Protein AF-A0A6A4VVY2-F1 (afdb_monomer_lite)

InterPro domains:
  IPR046906 Mab-21-like, HhH/H2TH-like domain [PF20266] (2-72)

Secondary structure (DSSP, 8-state):
---HHHHHHHHHHHHHHS-GGG---HHHHHHHHHHHHHHHHHHT--EETTEEEEETTTT--HHHHHHHHHHHHHHHHTHHHHHHHHHTT-------

Organism: Amphibalanus amphit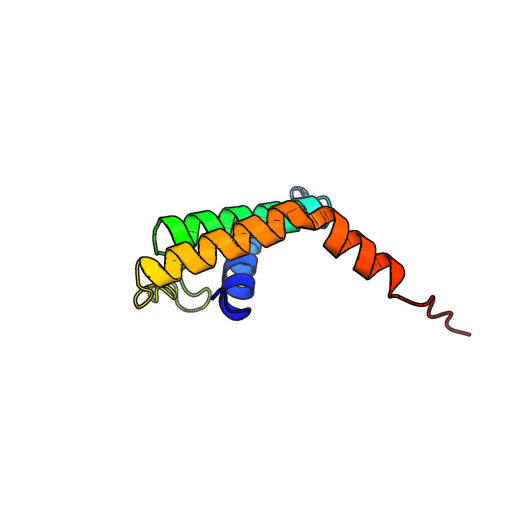rite (NCBI:txid1232801)

Radius of gyration: 15.61 Å; chains: 1; bounding box: 52×28×30 Å

Structure (mmCIF, N/CA/C/O backbone):
data_AF-A0A6A4VVY2-F1
#
_entry.id   AF-A0A6A4VVY2-F1
#
loop_
_atom_site.group_PDB
_atom_site.id
_atom_site.type_symbol
_atom_site.label_atom_id
_atom_site.label_alt_id
_atom_site.label_comp_id
_atom_site.label_asym_id
_atom_site.label_entity_id
_atom_site.label_seq_id
_atom_site.pdbx_PDB_ins_code
_atom_site.Cartn_x
_atom_site.Cartn_y
_atom_site.Cartn_z
_atom_site.occupancy
_atom_site.B_iso_or_equiv
_atom_site.auth_seq_id
_atom_site.auth_comp_id
_atom_site.auth_asym_id
_atom_site.auth_atom_id
_atom_site.pdbx_PDB_model_num
ATOM 1 N N . MET A 1 1 ? -1.930 11.500 4.855 1.00 70.12 1 MET A N 1
ATOM 2 C CA . MET A 1 1 ? -0.641 11.496 4.110 1.00 70.12 1 MET A CA 1
ATOM 3 C C . MET A 1 1 ? 0.007 10.123 4.234 1.00 70.12 1 MET A C 1
ATOM 5 O O . MET A 1 1 ? -0.024 9.565 5.326 1.00 70.12 1 MET A O 1
ATOM 9 N N . VAL A 1 2 ? 0.579 9.575 3.155 1.00 74.81 2 VAL A N 1
ATOM 10 C CA . VAL A 1 2 ? 1.258 8.266 3.190 1.00 74.81 2 VAL A CA 1
ATOM 11 C C . VAL A 1 2 ? 2.596 8.401 3.922 1.00 74.81 2 VAL A C 1
ATOM 13 O O . VAL A 1 2 ? 3.442 9.202 3.531 1.00 74.81 2 VAL A O 1
ATOM 16 N N . LYS A 1 3 ? 2.794 7.632 4.997 1.00 88.38 3 LYS A N 1
ATOM 17 C CA . LYS A 1 3 ? 4.056 7.601 5.752 1.00 88.38 3 LYS A CA 1
ATOM 18 C C . LYS A 1 3 ? 5.017 6.596 5.117 1.00 88.38 3 LYS A C 1
ATOM 20 O O . LYS A 1 3 ? 4.593 5.519 4.709 1.00 88.38 3 LYS A O 1
ATOM 25 N N . SER A 1 4 ? 6.319 6.888 5.124 1.00 91.38 4 SER A N 1
ATOM 26 C CA . SER A 1 4 ? 7.350 5.955 4.627 1.00 91.38 4 SER A CA 1
ATOM 27 C C . SER A 1 4 ? 7.308 4.594 5.330 1.00 91.38 4 SER A C 1
ATOM 29 O O . SER A 1 4 ? 7.609 3.573 4.720 1.00 91.38 4 SER A O 1
ATOM 31 N N . TYR A 1 5 ? 6.882 4.569 6.596 1.00 93.44 5 TYR A N 1
ATOM 32 C CA . TYR A 1 5 ? 6.666 3.336 7.345 1.00 93.44 5 TYR A CA 1
ATOM 33 C C . TYR A 1 5 ? 5.607 2.428 6.698 1.00 93.44 5 TYR A C 1
ATOM 35 O O . TYR A 1 5 ? 5.843 1.23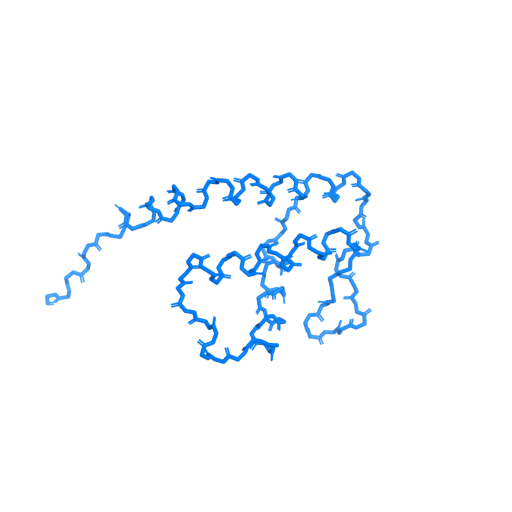4 6.591 1.00 93.44 5 TYR A O 1
ATOM 43 N N . TYR A 1 6 ? 4.509 2.982 6.169 1.00 94.94 6 TYR A N 1
ATOM 44 C CA . TYR A 1 6 ? 3.477 2.193 5.482 1.00 94.94 6 TYR A CA 1
ATOM 45 C C . TYR A 1 6 ? 4.019 1.542 4.210 1.00 94.94 6 TYR A C 1
ATOM 47 O O . TYR A 1 6 ? 3.773 0.364 3.976 1.00 94.94 6 TYR A O 1
ATOM 55 N N . ALA A 1 7 ? 4.829 2.273 3.439 1.00 94.88 7 ALA A N 1
ATOM 56 C CA . ALA A 1 7 ? 5.488 1.723 2.258 1.00 94.88 7 ALA A CA 1
ATOM 57 C C . ALA A 1 7 ? 6.479 0.602 2.613 1.00 94.88 7 ALA A C 1
ATOM 59 O O . ALA A 1 7 ? 6.523 -0.412 1.926 1.00 94.88 7 ALA A O 1
ATOM 60 N N . LYS A 1 8 ? 7.239 0.746 3.708 1.00 96.19 8 LYS A N 1
ATOM 61 C CA . LYS A 1 8 ? 8.132 -0.318 4.198 1.00 96.19 8 LYS A CA 1
ATOM 62 C C . LYS A 1 8 ? 7.350 -1.557 4.628 1.00 96.19 8 LYS A C 1
ATOM 64 O O . LYS A 1 8 ? 7.727 -2.657 4.250 1.00 96.19 8 LYS A O 1
ATOM 69 N N . THR A 1 9 ? 6.267 -1.384 5.382 1.00 97.38 9 THR A N 1
ATOM 70 C CA . THR A 1 9 ? 5.405 -2.492 5.812 1.00 97.38 9 THR A CA 1
ATOM 71 C C . THR A 1 9 ? 4.791 -3.221 4.620 1.00 97.38 9 THR A C 1
ATOM 73 O O . THR A 1 9 ? 4.878 -4.441 4.561 1.00 97.38 9 THR A O 1
ATOM 76 N N . ALA A 1 10 ? 4.234 -2.492 3.651 1.00 97.12 10 ALA A N 1
ATOM 77 C CA . ALA A 1 10 ? 3.687 -3.079 2.429 1.00 97.12 10 ALA A CA 1
ATOM 78 C C . ALA A 1 10 ? 4.752 -3.831 1.617 1.00 97.12 10 ALA A C 1
ATOM 80 O O . ALA A 1 10 ? 4.496 -4.927 1.133 1.00 97.12 10 ALA A O 1
ATOM 81 N N . LEU A 1 11 ? 5.965 -3.277 1.506 1.00 96.62 11 LEU A N 1
ATOM 82 C CA . LEU A 1 11 ? 7.061 -3.943 0.807 1.00 96.62 11 LEU A CA 1
ATOM 83 C C . LEU A 1 11 ? 7.484 -5.246 1.497 1.00 96.62 11 LEU A C 1
ATOM 85 O O . LEU A 1 11 ? 7.754 -6.217 0.805 1.00 96.62 11 LEU A O 1
ATOM 89 N N . LEU A 1 12 ? 7.537 -5.281 2.832 1.00 97.50 12 LEU A N 1
ATOM 90 C CA . LEU A 1 12 ? 7.875 -6.502 3.571 1.00 97.50 12 LEU A CA 1
ATOM 91 C C . LEU A 1 12 ? 6.846 -7.613 3.321 1.00 97.50 12 LEU A C 1
ATOM 93 O O . LEU A 1 12 ? 7.247 -8.723 2.986 1.00 97.50 12 LEU A O 1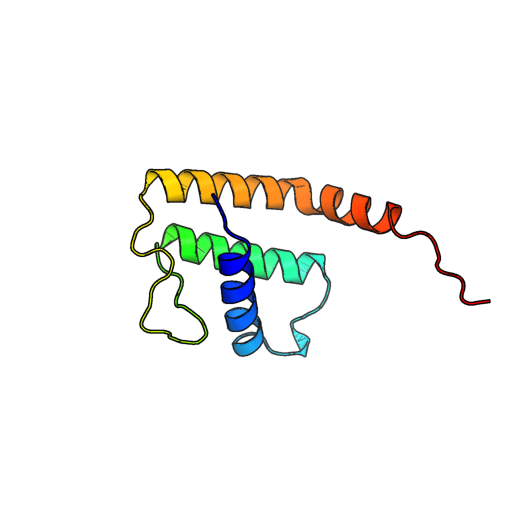
ATOM 97 N N . TRP A 1 13 ? 5.548 -7.292 3.382 1.00 97.50 13 TRP A N 1
ATOM 98 C CA . TRP A 1 13 ? 4.482 -8.236 3.026 1.00 97.50 13 TRP A CA 1
ATOM 99 C C . TRP A 1 13 ? 4.604 -8.725 1.581 1.00 97.50 13 TRP A C 1
ATOM 101 O O . TRP A 1 13 ? 4.610 -9.926 1.332 1.00 97.50 13 TRP A O 1
ATOM 111 N N . LEU A 1 14 ? 4.805 -7.813 0.625 1.00 96.75 14 LEU A N 1
ATOM 112 C CA . LEU A 1 14 ? 4.996 -8.195 -0.774 1.00 96.75 14 LEU A CA 1
ATOM 113 C C . LEU A 1 14 ? 6.219 -9.088 -0.983 1.00 96.75 14 LEU A C 1
ATOM 115 O O . LEU A 1 14 ? 6.156 -9.998 -1.800 1.00 96.75 14 LEU A O 1
ATOM 119 N N . CYS A 1 15 ? 7.329 -8.840 -0.287 1.00 95.50 15 CYS A N 1
ATOM 120 C CA . CYS A 1 15 ? 8.522 -9.684 -0.368 1.00 95.50 15 CYS A CA 1
ATOM 121 C C . CYS A 1 15 ? 8.277 -11.106 0.149 1.00 95.50 15 CYS A C 1
ATOM 123 O O . CYS A 1 15 ? 8.943 -12.027 -0.313 1.00 95.50 15 CYS A O 1
ATOM 125 N N . GLU A 1 16 ? 7.355 -11.280 1.094 1.00 95.31 16 GLU A N 1
ATOM 126 C CA . GLU A 1 16 ? 6.975 -12.590 1.627 1.00 95.31 16 GLU A CA 1
ATOM 127 C C . GLU A 1 16 ? 6.019 -13.338 0.687 1.00 95.31 16 GLU A C 1
ATOM 129 O O . GLU A 1 16 ? 6.154 -14.545 0.497 1.00 95.31 16 GLU A O 1
ATOM 134 N N . GLU A 1 17 ? 5.096 -12.618 0.047 1.00 93.62 17 GLU A N 1
ATOM 135 C CA . GLU A 1 17 ? 4.063 -13.193 -0.825 1.00 93.62 17 GLU A CA 1
ATOM 136 C C . GLU A 1 17 ? 4.505 -13.357 -2.289 1.00 93.62 17 GLU A C 1
ATOM 138 O O . GLU A 1 17 ? 3.964 -14.190 -3.016 1.00 93.62 17 GLU A O 1
ATOM 143 N N . THR A 1 18 ? 5.469 -12.555 -2.750 1.00 93.69 18 THR A N 1
ATOM 144 C CA . THR A 1 18 ? 5.883 -12.512 -4.160 1.00 93.69 18 THR A CA 1
ATOM 145 C C . THR A 1 18 ? 7.096 -13.413 -4.393 1.00 93.69 18 THR A C 1
ATOM 147 O O . THR A 1 18 ? 8.168 -13.135 -3.842 1.00 93.69 18 THR A O 1
ATOM 150 N N . PRO A 1 19 ? 6.991 -14.437 -5.263 1.00 94.12 19 PRO A N 1
ATOM 151 C CA . PRO A 1 19 ? 8.127 -15.263 -5.655 1.00 94.12 19 PRO A CA 1
ATOM 152 C C . PRO A 1 19 ? 9.300 -14.427 -6.167 1.00 94.12 19 PRO A C 1
ATOM 154 O O . PRO A 1 19 ? 9.120 -13.396 -6.815 1.00 94.12 19 PRO A O 1
ATOM 157 N N . LYS A 1 20 ? 10.528 -14.896 -5.924 1.00 90.38 20 LYS A N 1
ATOM 158 C CA . LYS A 1 20 ? 11.744 -14.161 -6.306 1.00 90.38 20 LYS A CA 1
ATOM 159 C C . LYS A 1 20 ? 11.769 -13.786 -7.795 1.00 90.38 20 LYS A C 1
ATOM 161 O O . LYS A 1 20 ? 12.167 -12.673 -8.128 1.00 90.38 20 LYS A O 1
ATOM 166 N N . ASP A 1 21 ? 11.312 -14.687 -8.659 1.00 91.88 21 ASP A N 1
ATOM 167 C CA . ASP A 1 21 ? 11.358 -14.518 -10.116 1.00 91.88 21 ASP A CA 1
ATOM 168 C C . ASP A 1 21 ? 10.306 -13.524 -10.648 1.00 91.88 21 ASP A C 1
ATOM 170 O O . ASP A 1 21 ? 10.443 -13.005 -11.757 1.00 91.88 21 ASP A O 1
ATOM 174 N N . ASP A 1 22 ? 9.305 -13.173 -9.835 1.00 91.50 22 ASP A N 1
ATOM 175 C CA . ASP A 1 22 ? 8.271 -12.190 -10.181 1.00 91.50 22 ASP A CA 1
ATOM 176 C C . ASP A 1 22 ? 8.735 -10.735 -9.975 1.00 91.50 22 ASP A C 1
ATOM 178 O O . ASP A 1 22 ? 8.061 -9.781 -10.392 1.00 91.50 22 ASP A O 1
ATOM 182 N N . TRP A 1 23 ? 9.900 -10.535 -9.353 1.00 92.44 23 TRP A N 1
ATOM 183 C CA . TRP A 1 23 ? 10.540 -9.231 -9.200 1.00 92.44 23 TRP A CA 1
ATOM 184 C C . TRP A 1 23 ? 11.380 -8.892 -10.438 1.00 92.44 23 TRP A C 1
ATOM 186 O O . TRP A 1 23 ? 12.583 -9.134 -10.481 1.00 92.44 23 TRP A O 1
ATOM 196 N N . THR A 1 24 ? 10.753 -8.307 -11.463 1.00 91.25 24 THR A N 1
ATOM 197 C CA . THR A 1 24 ? 11.408 -8.144 -12.775 1.00 91.25 24 THR A CA 1
ATOM 198 C C . THR A 1 24 ? 12.151 -6.819 -12.976 1.00 91.25 24 THR A C 1
ATOM 200 O O . THR A 1 24 ? 13.316 -6.798 -13.352 1.00 91.25 24 THR A O 1
ATOM 203 N N . THR A 1 25 ? 11.475 -5.679 -12.807 1.00 90.19 25 THR A N 1
ATOM 204 C CA . THR A 1 25 ? 12.040 -4.346 -13.085 1.00 90.19 25 THR A CA 1
ATOM 205 C C . THR A 1 25 ? 11.590 -3.384 -12.007 1.00 90.19 25 THR A C 1
ATOM 207 O O . THR A 1 25 ? 10.487 -3.531 -11.486 1.00 90.19 25 THR A O 1
ATOM 210 N N . VAL A 1 26 ? 12.400 -2.362 -11.712 1.00 89.06 26 VAL A N 1
ATOM 211 C CA . VAL A 1 26 ? 12.082 -1.371 -10.669 1.00 89.06 26 VAL A CA 1
ATOM 212 C C . VAL A 1 26 ? 10.682 -0.784 -10.861 1.00 89.06 26 VAL A C 1
ATOM 214 O O . VAL A 1 26 ? 9.914 -0.744 -9.907 1.00 89.06 26 VAL A O 1
ATOM 217 N N . SER A 1 27 ? 10.308 -0.397 -12.084 1.00 89.12 27 SER A N 1
ATOM 218 C CA . SER A 1 27 ? 8.983 0.170 -12.360 1.00 89.12 27 SER A CA 1
ATOM 219 C C . SER A 1 27 ? 7.853 -0.810 -12.041 1.00 89.12 27 SER A C 1
ATOM 221 O O . SER A 1 27 ? 6.890 -0.428 -11.385 1.00 89.12 27 SER A O 1
ATOM 223 N N . LYS A 1 28 ? 7.978 -2.083 -12.444 1.00 90.94 28 LYS A N 1
ATOM 224 C CA . LYS A 1 28 ? 6.975 -3.117 -12.141 1.00 90.94 28 LYS A CA 1
ATOM 225 C C . LYS A 1 28 ? 6.901 -3.414 -10.641 1.00 90.94 28 LYS A C 1
ATOM 227 O O . LYS A 1 28 ? 5.805 -3.558 -10.109 1.00 90.94 28 LYS A O 1
ATOM 232 N N . SER A 1 29 ? 8.040 -3.438 -9.952 1.00 93.06 29 SER A N 1
ATOM 233 C CA . SER A 1 29 ? 8.113 -3.615 -8.497 1.00 93.06 29 SER A CA 1
ATOM 234 C C . SER A 1 29 ? 7.453 -2.458 -7.743 1.00 93.06 29 SER A C 1
ATOM 236 O O . SER A 1 29 ? 6.726 -2.681 -6.780 1.00 93.06 29 SER A O 1
ATOM 238 N N . VAL A 1 30 ? 7.664 -1.217 -8.194 1.00 93.38 30 VAL A N 1
ATOM 239 C CA . VAL A 1 30 ? 7.008 -0.038 -7.611 1.00 93.38 30 VAL A CA 1
ATOM 240 C C . VAL A 1 30 ? 5.506 -0.057 -7.886 1.00 93.38 30 VAL A C 1
ATOM 242 O O . VAL A 1 30 ? 4.743 0.256 -6.982 1.00 93.38 30 VAL A O 1
ATOM 245 N N . ILE A 1 31 ? 5.063 -0.472 -9.077 1.00 93.50 31 ILE A N 1
ATOM 246 C CA . ILE A 1 31 ? 3.630 -0.626 -9.375 1.00 93.50 31 ILE A CA 1
ATOM 247 C C . ILE A 1 31 ? 2.983 -1.643 -8.426 1.00 93.50 31 ILE A C 1
ATOM 249 O O . ILE A 1 31 ? 1.988 -1.298 -7.799 1.00 93.50 31 ILE A O 1
ATOM 253 N N . LYS A 1 32 ? 3.592 -2.821 -8.216 1.00 95.12 32 LYS A N 1
ATOM 254 C CA . LYS A 1 32 ? 3.112 -3.812 -7.228 1.00 95.12 32 LYS A CA 1
ATOM 255 C C . LYS A 1 32 ? 2.974 -3.206 -5.823 1.00 95.12 32 LYS A C 1
ATOM 257 O O . LYS A 1 32 ? 1.972 -3.425 -5.149 1.00 95.12 32 LYS A O 1
ATOM 262 N N . LEU A 1 33 ? 3.962 -2.415 -5.392 1.00 95.88 33 LEU A N 1
ATOM 263 C CA . LEU A 1 33 ? 3.915 -1.713 -4.106 1.00 95.88 33 LEU A CA 1
ATOM 264 C C . LEU A 1 33 ? 2.767 -0.697 -4.033 1.00 95.88 33 LEU A C 1
ATOM 266 O O . LEU A 1 33 ? 2.093 -0.611 -3.007 1.00 95.88 33 LEU A O 1
ATOM 270 N N . LEU A 1 34 ? 2.547 0.074 -5.099 1.00 95.88 34 LEU A N 1
ATOM 271 C CA . LEU A 1 34 ? 1.452 1.040 -5.171 1.00 95.88 34 LEU A CA 1
ATOM 272 C C . LEU A 1 34 ? 0.088 0.339 -5.168 1.00 95.88 34 LEU A C 1
ATOM 274 O O . LEU A 1 34 ? -0.786 0.780 -4.431 1.00 95.88 34 LEU A O 1
ATOM 278 N N . ASP A 1 35 ? -0.074 -0.767 -5.902 1.00 96.06 35 ASP A N 1
ATOM 279 C CA . ASP A 1 35 ? -1.306 -1.571 -5.919 1.00 96.06 35 ASP A CA 1
ATOM 280 C C . ASP A 1 35 ? -1.648 -2.094 -4.515 1.00 96.06 35 ASP A C 1
ATOM 282 O O . ASP A 1 35 ? -2.772 -1.936 -4.039 1.00 96.06 35 ASP A O 1
ATOM 286 N N . PHE A 1 36 ? -0.661 -2.653 -3.807 1.00 96.88 36 PHE A N 1
ATOM 287 C CA . PHE A 1 36 ? -0.852 -3.143 -2.440 1.00 96.88 36 PHE A CA 1
ATOM 288 C C . PHE A 1 36 ? -1.255 -2.014 -1.480 1.00 96.88 36 PHE A C 1
ATOM 290 O O . PHE A 1 36 ? -2.162 -2.172 -0.661 1.00 96.88 36 PHE A O 1
ATOM 297 N N . LEU A 1 37 ? -0.593 -0.856 -1.573 1.00 96.94 37 LEU A N 1
ATOM 298 C CA 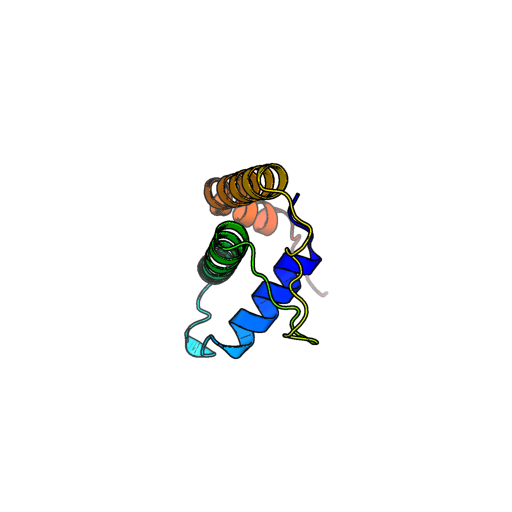. LEU A 1 37 ? -0.906 0.301 -0.733 1.00 96.94 37 LEU A CA 1
ATOM 299 C C . LEU A 1 37 ? -2.289 0.880 -1.036 1.00 96.94 37 LEU A C 1
ATOM 301 O O . LEU A 1 37 ? -2.993 1.252 -0.099 1.00 96.94 37 LEU A O 1
ATOM 305 N N . GLU A 1 38 ? -2.685 0.957 -2.306 1.00 96.38 38 GLU A N 1
ATOM 306 C CA . GLU A 1 38 ? -4.023 1.400 -2.709 1.00 96.38 38 GLU A CA 1
ATOM 307 C C . GLU A 1 38 ? -5.090 0.473 -2.120 1.00 96.38 38 GLU A C 1
ATOM 309 O O . GLU A 1 38 ? -5.987 0.955 -1.429 1.00 96.38 38 GLU A O 1
ATOM 314 N N . GLN A 1 39 ? -4.922 -0.847 -2.249 1.00 96.94 39 GLN A N 1
ATOM 315 C CA . GLN A 1 39 ? -5.833 -1.834 -1.664 1.00 96.94 39 GLN A CA 1
ATOM 316 C C . GLN A 1 39 ? -5.912 -1.724 -0.132 1.00 96.94 39 GLN A C 1
ATOM 318 O O . GLN A 1 39 ? -6.999 -1.776 0.457 1.00 96.94 39 GLN A O 1
ATOM 323 N N . ALA A 1 40 ? -4.771 -1.548 0.539 1.00 97.06 40 ALA A N 1
ATOM 324 C CA . ALA A 1 40 ? -4.717 -1.364 1.987 1.00 97.06 40 ALA A CA 1
A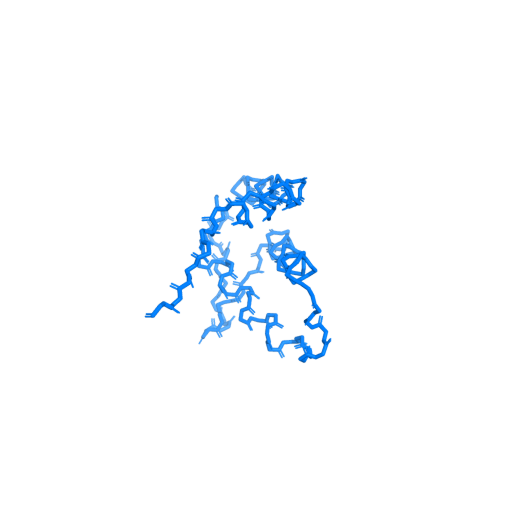TOM 325 C C . ALA A 1 40 ? -5.449 -0.083 2.423 1.00 97.06 40 ALA A C 1
ATOM 327 O O . ALA A 1 40 ? -6.189 -0.078 3.409 1.00 97.06 40 ALA A O 1
ATOM 328 N N . VAL A 1 41 ? -5.291 1.011 1.674 1.00 96.88 41 VAL A N 1
ATOM 329 C CA . VAL A 1 41 ? -5.999 2.270 1.932 1.00 96.88 41 VAL A CA 1
ATOM 330 C C . VAL A 1 41 ? -7.495 2.133 1.644 1.00 96.88 41 VAL A C 1
ATOM 332 O O . VAL A 1 41 ? -8.295 2.590 2.458 1.00 96.88 41 VAL A O 1
ATOM 335 N N . ASP A 1 42 ? -7.899 1.477 0.559 1.00 95.94 42 ASP A N 1
ATOM 336 C CA . ASP A 1 42 ? -9.309 1.245 0.222 1.00 95.94 42 ASP A CA 1
ATOM 337 C C . ASP A 1 42 ? -10.028 0.457 1.319 1.00 95.94 42 ASP A C 1
ATOM 339 O O . ASP A 1 42 ? -11.060 0.887 1.843 1.00 95.94 42 ASP A O 1
ATOM 343 N N . THR A 1 43 ? -9.425 -0.650 1.745 1.00 95.94 43 THR A N 1
ATOM 344 C CA . THR A 1 43 ? -9.950 -1.499 2.825 1.00 95.94 43 THR A CA 1
ATOM 345 C C . THR A 1 43 ? -9.789 -0.882 4.213 1.00 95.94 43 THR A C 1
ATOM 347 O O . THR A 1 43 ? -10.447 -1.308 5.160 1.00 95.94 43 THR A O 1
ATOM 350 N N . GLY A 1 44 ? -8.937 0.139 4.359 1.00 96.56 44 GLY A N 1
ATOM 351 C CA . GLY A 1 44 ? -8.557 0.682 5.662 1.00 96.56 44 GLY A CA 1
ATOM 352 C C . GLY A 1 44 ? -7.774 -0.318 6.516 1.00 96.56 44 GLY A C 1
ATOM 353 O O . GLY A 1 44 ? -7.793 -0.212 7.744 1.00 96.56 44 GLY A O 1
ATOM 354 N N . ASN A 1 45 ? -7.107 -1.289 5.889 1.00 97.38 45 ASN A N 1
ATOM 355 C CA . ASN A 1 45 ? -6.395 -2.359 6.569 1.00 97.38 45 ASN A CA 1
ATOM 356 C C . ASN A 1 45 ? -4.966 -2.512 6.041 1.00 97.38 45 ASN A C 1
ATOM 358 O O . ASN A 1 45 ? -4.750 -2.945 4.915 1.00 97.38 45 ASN A O 1
ATOM 362 N N . LEU A 1 46 ? -3.991 -2.199 6.895 1.00 97.69 46 LEU A N 1
ATOM 363 C CA . LEU A 1 46 ? -2.579 -2.506 6.675 1.00 97.69 46 LEU A CA 1
ATOM 364 C C . LEU A 1 46 ? -2.018 -3.170 7.940 1.00 97.69 46 LEU A C 1
ATOM 366 O O . LEU A 1 46 ? -1.682 -2.455 8.890 1.00 97.69 46 LEU A O 1
ATOM 370 N N . PRO A 1 47 ? -1.920 -4.507 7.983 1.00 97.38 47 PRO A N 1
ATOM 371 C CA . PRO A 1 47 ? -1.318 -5.219 9.105 1.00 97.38 47 PRO A CA 1
ATOM 372 C C . PRO A 1 47 ? 0.143 -4.808 9.306 1.00 97.38 47 PRO A C 1
ATOM 374 O O . PRO A 1 47 ? 0.917 -4.730 8.348 1.00 97.38 47 PRO A O 1
ATOM 377 N N . CYS A 1 48 ? 0.551 -4.546 10.544 1.00 97.00 48 CYS A N 1
ATOM 378 C CA . CYS A 1 48 ? 1.955 -4.340 10.873 1.00 97.00 48 CYS A CA 1
ATOM 379 C C . CYS A 1 48 ? 2.734 -5.635 10.614 1.00 97.00 48 CYS A C 1
ATOM 381 O O . CYS A 1 48 ? 2.331 -6.699 11.067 1.00 97.00 48 CYS A O 1
ATOM 383 N N . TYR A 1 49 ? 3.870 -5.542 9.920 1.00 97.12 49 TYR A N 1
ATOM 384 C CA . TYR A 1 49 ? 4.637 -6.724 9.511 1.00 97.12 49 TYR A CA 1
ATOM 385 C C . TYR A 1 49 ? 5.130 -7.568 10.699 1.00 97.12 49 TYR A C 1
ATOM 387 O O . TYR A 1 49 ? 5.013 -8.783 10.699 1.00 97.12 49 TYR A O 1
ATOM 395 N N . PHE A 1 50 ? 5.633 -6.917 11.752 1.00 95.31 50 PHE A N 1
ATOM 396 C CA . PHE A 1 50 ? 6.141 -7.615 12.939 1.00 95.31 50 PHE A CA 1
ATOM 397 C C . PHE A 1 50 ? 5.049 -7.975 13.956 1.00 95.31 50 PHE A C 1
ATOM 399 O O . PHE A 1 50 ? 5.335 -8.675 14.922 1.00 95.31 50 PHE A O 1
ATOM 406 N N . TRP A 1 51 ? 3.830 -7.452 13.786 1.00 96.06 51 TRP A N 1
ATOM 407 C CA . TRP A 1 51 ? 2.724 -7.656 14.722 1.00 96.06 51 TRP A CA 1
ATOM 408 C C . TRP A 1 51 ? 1.389 -7.600 13.968 1.00 96.06 51 TRP A C 1
ATOM 410 O O . TRP A 1 51 ? 0.726 -6.561 13.928 1.00 96.06 51 TRP A O 1
ATOM 420 N N . SER A 1 52 ? 1.029 -8.696 13.299 1.00 94.31 52 SER A N 1
ATOM 421 C CA . SER A 1 52 ? -0.030 -8.725 12.277 1.00 94.31 52 SER A CA 1
ATOM 422 C C . SER A 1 52 ? -1.426 -8.377 12.808 1.00 94.31 52 SER A C 1
ATOM 424 O O . SER A 1 52 ? -2.259 -7.875 12.055 1.00 94.31 52 SER A O 1
ATOM 426 N N . GLU A 1 53 ? -1.675 -8.529 14.109 1.00 96.50 53 GLU A N 1
ATOM 427 C CA . GLU A 1 53 ? -2.919 -8.118 14.769 1.00 96.50 53 GLU A CA 1
ATOM 428 C C . GLU A 1 53 ? -3.077 -6.587 14.859 1.00 96.50 53 GLU A C 1
ATOM 430 O O . GLU A 1 53 ? -4.172 -6.072 15.106 1.00 96.50 53 GLU A O 1
ATOM 435 N N . VAL A 1 54 ? -1.999 -5.823 14.651 1.00 96.75 54 VAL A N 1
ATOM 436 C CA . VAL A 1 54 ? -2.015 -4.357 14.678 1.00 96.75 54 VAL A CA 1
ATOM 437 C C . VAL A 1 54 ? -2.261 -3.802 13.275 1.00 96.75 54 VAL A C 1
ATOM 439 O O . VAL A 1 54 ? -1.363 -3.767 12.440 1.00 96.75 54 VAL A O 1
ATOM 442 N N . ASN A 1 55 ? -3.457 -3.260 13.034 1.00 97.44 55 ASN A N 1
ATOM 443 C CA . ASN A 1 55 ? -3.754 -2.502 11.813 1.00 97.44 55 ASN A CA 1
ATOM 444 C C . ASN A 1 55 ? -3.219 -1.057 11.904 1.00 97.44 55 ASN A C 1
ATOM 446 O O . ASN A 1 55 ? -3.706 -0.237 12.690 1.00 97.44 55 ASN A O 1
ATOM 450 N N . LEU A 1 56 ? -2.261 -0.715 11.042 1.00 96.56 56 LEU A N 1
ATOM 451 C CA . LEU A 1 56 ? -1.617 0.601 10.963 1.00 96.56 56 LEU A CA 1
ATOM 452 C C . LEU A 1 56 ? -2.538 1.726 10.467 1.00 96.56 56 LEU A C 1
ATOM 454 O O . LEU A 1 56 ? -2.233 2.905 10.678 1.00 96.56 56 LEU A O 1
ATOM 458 N N . LEU A 1 57 ? -3.653 1.375 9.826 1.00 96.38 57 LEU A N 1
ATOM 459 C CA . LEU A 1 57 ? -4.663 2.301 9.315 1.00 96.38 57 LEU A CA 1
ATOM 460 C C . LEU A 1 57 ? -5.895 2.408 10.223 1.00 96.38 57 LEU A C 1
ATOM 462 O O . LEU A 1 57 ? -6.799 3.183 9.922 1.00 96.38 57 LEU A O 1
ATOM 466 N N . ARG A 1 58 ? -5.914 1.722 11.376 1.00 95.19 58 ARG A N 1
ATOM 467 C CA . ARG A 1 58 ? -7.068 1.673 12.298 1.00 95.19 58 ARG A CA 1
ATOM 468 C C . ARG A 1 58 ? -7.625 3.046 12.687 1.00 95.19 58 ARG A C 1
ATOM 470 O O . ARG A 1 58 ? -8.826 3.192 12.854 1.00 95.19 58 ARG A O 1
ATOM 477 N N . LEU A 1 59 ? -6.750 4.034 12.878 1.00 92.50 59 LEU A N 1
ATOM 478 C CA . LEU A 1 59 ? -7.124 5.392 13.306 1.00 92.50 59 LEU A CA 1
ATOM 479 C C . LEU A 1 59 ? -7.189 6.393 12.147 1.00 92.50 59 LEU A C 1
ATOM 481 O O . LEU A 1 59 ? -7.297 7.595 12.368 1.00 92.50 59 LEU A O 1
ATOM 485 N N . THR A 1 60 ? -7.060 5.919 10.912 1.00 93.62 60 THR A N 1
ATOM 486 C CA . THR A 1 60 ? -7.082 6.781 9.734 1.00 93.62 60 THR A CA 1
ATOM 487 C C . THR A 1 60 ? -8.527 7.065 9.344 1.00 93.62 60 THR A C 1
ATOM 489 O O . THR A 1 60 ? -9.298 6.144 9.073 1.00 93.62 60 THR A O 1
ATOM 492 N N . SER A 1 61 ? -8.896 8.344 9.296 1.00 94.88 61 SER A N 1
ATOM 493 C CA . SER A 1 61 ? -10.239 8.753 8.886 1.00 94.88 61 SER A CA 1
ATOM 494 C C . SER A 1 61 ? -10.492 8.463 7.402 1.00 94.88 61 SER A C 1
ATOM 496 O O . SER A 1 61 ? -9.566 8.263 6.616 1.00 94.88 61 SER A O 1
ATOM 498 N N . GLN A 1 62 ? -11.756 8.480 6.973 1.00 93.94 62 GLN A N 1
ATOM 499 C CA . GLN A 1 62 ? -12.069 8.390 5.544 1.00 93.94 62 GLN A CA 1
ATOM 500 C C . GLN A 1 62 ? -11.427 9.533 4.743 1.00 93.94 62 GLN A C 1
ATOM 502 O O . GLN A 1 62 ? -10.849 9.274 3.693 1.00 93.94 62 GLN A O 1
ATOM 507 N N . GLY A 1 63 ? -11.444 10.765 5.262 1.00 95.44 63 GLY A N 1
ATOM 508 C CA . GLY A 1 63 ? -10.795 11.907 4.610 1.00 95.44 63 GLY A CA 1
ATOM 509 C C . GLY A 1 63 ? -9.285 11.714 4.450 1.00 95.44 63 GLY A C 1
ATOM 510 O O . GLY A 1 63 ? -8.741 11.948 3.373 1.00 95.44 63 GLY A O 1
ATOM 511 N N . ASP A 1 64 ? -8.609 11.197 5.479 1.00 94.88 64 ASP A N 1
ATOM 512 C CA . ASP A 1 64 ? -7.181 10.875 5.396 1.00 94.88 64 ASP A CA 1
ATOM 513 C C . ASP A 1 64 ? -6.891 9.788 4.358 1.00 94.88 64 ASP A C 1
ATOM 515 O O . ASP A 1 64 ? -5.874 9.864 3.660 1.00 94.88 64 ASP A O 1
ATOM 519 N N . ARG A 1 65 ? -7.774 8.785 4.241 1.00 94.62 65 ARG A N 1
ATOM 520 C CA . ARG A 1 65 ? -7.667 7.727 3.226 1.00 94.62 65 ARG A CA 1
ATOM 521 C C . ARG A 1 65 ? -7.808 8.294 1.820 1.00 94.62 65 ARG A C 1
ATOM 523 O O . ARG A 1 65 ? -6.963 7.989 0.989 1.00 94.62 65 ARG A O 1
ATOM 530 N N . GLU A 1 66 ? -8.760 9.186 1.569 1.00 95.38 66 GLU A N 1
ATOM 531 C CA . GLU A 1 66 ? -8.897 9.841 0.259 1.00 95.38 66 GLU A CA 1
ATOM 532 C C . GLU A 1 66 ? -7.677 10.704 -0.099 1.00 95.38 66 GLU A C 1
ATOM 534 O O . GLU A 1 66 ? -7.174 10.648 -1.223 1.00 95.38 66 GLU A O 1
ATOM 539 N N . VAL A 1 67 ? -7.107 11.425 0.873 1.00 95.94 67 VAL A N 1
ATOM 540 C CA . VAL A 1 67 ? -5.841 12.153 0.674 1.00 95.94 67 VAL A CA 1
ATOM 541 C C . VAL A 1 67 ? -4.697 11.196 0.321 1.00 95.94 67 VAL A C 1
ATOM 543 O O . VAL A 1 67 ? -3.855 11.518 -0.517 1.00 95.94 67 VAL A O 1
ATOM 546 N N . MET A 1 68 ? -4.640 10.017 0.947 1.00 95.81 68 MET A N 1
ATOM 547 C CA . MET A 1 68 ? -3.634 9.004 0.618 1.00 95.81 68 MET A CA 1
ATOM 548 C C . MET A 1 68 ? -3.842 8.401 -0.769 1.00 95.81 68 MET A C 1
ATOM 550 O O . MET A 1 68 ? -2.863 8.297 -1.502 1.00 95.81 68 MET A O 1
ATOM 554 N N . LYS A 1 69 ? -5.079 8.066 -1.156 1.00 95.06 69 LYS A N 1
ATOM 555 C CA . LYS A 1 69 ? -5.391 7.563 -2.504 1.00 95.06 69 LYS A CA 1
ATOM 556 C C . LYS A 1 69 ? -4.970 8.554 -3.573 1.00 95.06 69 LYS A C 1
ATOM 558 O O . LYS A 1 69 ? -4.295 8.172 -4.522 1.00 95.06 69 LYS A O 1
ATOM 563 N N . LYS A 1 70 ? -5.287 9.838 -3.379 1.00 95.25 70 LYS A N 1
ATOM 564 C CA . LYS A 1 70 ? -4.848 10.896 -4.291 1.00 95.25 70 LYS A CA 1
ATOM 565 C C . LYS A 1 70 ? -3.323 10.939 -4.409 1.00 95.25 70 LYS A C 1
ATOM 567 O O . LYS A 1 70 ? -2.805 10.946 -5.516 1.00 95.25 70 LYS A O 1
ATOM 572 N N . ALA A 1 71 ? -2.602 10.888 -3.288 1.00 93.94 71 ALA A N 1
ATOM 573 C CA . ALA A 1 71 ? -1.140 10.881 -3.312 1.00 93.94 71 ALA A CA 1
ATOM 574 C C . ALA A 1 71 ? -0.558 9.650 -4.037 1.00 93.94 71 ALA A C 1
ATOM 576 O O . ALA A 1 71 ? 0.404 9.787 -4.789 1.00 93.94 71 ALA A O 1
ATOM 577 N N . LEU A 1 72 ? -1.132 8.458 -3.837 1.00 94.88 72 LEU A N 1
ATOM 578 C CA . LEU A 1 72 ? -0.717 7.232 -4.533 1.00 94.88 72 LEU A CA 1
ATOM 579 C C . LEU A 1 72 ? -0.983 7.332 -6.040 1.00 94.88 72 LEU A C 1
ATOM 581 O O . LEU A 1 72 ? -0.097 7.028 -6.840 1.00 94.88 72 LEU A O 1
ATOM 585 N N . HIS A 1 73 ? -2.152 7.852 -6.418 1.00 94.00 73 HIS A N 1
ATOM 586 C CA . HIS A 1 73 ? -2.506 8.117 -7.807 1.00 94.00 73 HIS A CA 1
ATOM 587 C C . HIS A 1 73 ? -1.532 9.105 -8.464 1.00 94.00 73 HIS A C 1
ATOM 589 O O . HIS A 1 73 ? -1.004 8.822 -9.540 1.00 94.00 73 HIS A O 1
ATOM 595 N N . ASP A 1 74 ? -1.228 10.221 -7.800 1.00 93.44 74 ASP A N 1
ATOM 596 C CA . ASP A 1 74 ? -0.298 11.235 -8.304 1.00 93.44 74 ASP A CA 1
ATOM 597 C C . ASP A 1 74 ? 1.112 10.651 -8.509 1.00 93.44 74 ASP A C 1
ATOM 599 O O . ASP A 1 74 ? 1.751 10.905 -9.534 1.00 93.44 74 ASP A O 1
ATOM 603 N N . ILE A 1 75 ? 1.597 9.815 -7.581 1.00 92.00 75 ILE A N 1
ATOM 604 C CA . ILE A 1 75 ? 2.882 9.109 -7.728 1.00 92.00 75 ILE A CA 1
ATOM 605 C C . ILE A 1 75 ? 2.842 8.165 -8.932 1.00 92.00 75 ILE A C 1
ATOM 607 O O . ILE A 1 75 ? 3.785 8.151 -9.725 1.00 92.00 75 ILE A O 1
ATOM 611 N N . ARG A 1 76 ? 1.757 7.400 -9.093 1.00 92.62 76 ARG A N 1
ATOM 612 C CA . ARG A 1 76 ? 1.585 6.451 -10.200 1.00 92.62 76 ARG A CA 1
ATOM 613 C C . ARG A 1 76 ? 1.627 7.155 -11.555 1.00 92.62 76 ARG A C 1
ATOM 615 O O . ARG A 1 76 ? 2.367 6.719 -12.434 1.00 92.62 76 ARG A O 1
ATOM 622 N N . GLN A 1 77 ? 0.896 8.260 -11.711 1.00 92.00 77 GLN A N 1
ATOM 623 C CA . GLN A 1 77 ? 0.866 9.032 -12.962 1.00 92.00 77 GLN A CA 1
ATOM 624 C C . GLN A 1 77 ? 2.233 9.624 -13.324 1.00 92.00 77 GLN A C 1
ATOM 626 O O . GLN A 1 77 ? 2.572 9.746 -14.498 1.00 92.00 77 GLN A O 1
ATOM 631 N N . ASN A 1 78 ? 3.048 9.948 -12.320 1.00 91.25 78 ASN A N 1
ATOM 632 C CA . ASN A 1 78 ? 4.360 10.559 -12.518 1.00 91.25 78 ASN A CA 1
ATOM 633 C C . ASN A 1 78 ? 5.524 9.559 -12.440 1.00 91.25 78 ASN A C 1
ATOM 635 O O . ASN A 1 78 ? 6.682 9.972 -12.510 1.00 91.25 78 ASN A O 1
ATOM 639 N N . LEU A 1 79 ? 5.255 8.253 -12.317 1.00 87.94 79 LEU A N 1
ATOM 640 C CA . LEU A 1 79 ? 6.267 7.241 -12.002 1.00 87.94 79 LEU A CA 1
ATOM 641 C C . LEU A 1 79 ? 7.448 7.255 -12.980 1.00 87.94 79 LEU A C 1
ATOM 643 O O . LEU A 1 79 ? 8.600 7.289 -12.553 1.00 87.94 79 LEU A O 1
ATOM 647 N N . ASN A 1 80 ? 7.176 7.280 -14.286 1.00 81.75 80 ASN A N 1
ATOM 648 C CA . ASN A 1 80 ? 8.227 7.277 -15.307 1.00 81.75 80 ASN A CA 1
ATOM 649 C C . ASN A 1 80 ? 9.112 8.528 -15.221 1.00 81.75 80 ASN A C 1
ATOM 651 O O . ASN A 1 80 ? 10.336 8.424 -15.289 1.00 81.75 80 ASN A O 1
ATOM 655 N N . THR A 1 81 ? 8.509 9.696 -14.999 1.00 85.62 81 THR A N 1
ATOM 656 C CA . THR A 1 81 ? 9.227 10.964 -14.822 1.00 85.62 81 THR A CA 1
ATOM 657 C C . THR A 1 81 ? 10.093 10.937 -13.563 1.00 85.62 81 THR A C 1
ATOM 659 O O . THR A 1 81 ? 11.267 11.304 -13.608 1.00 85.62 8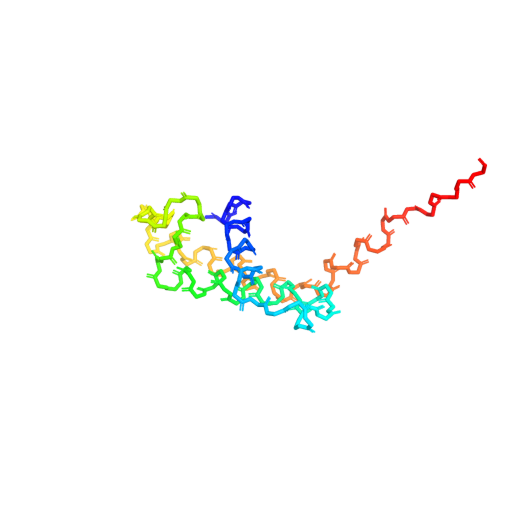1 THR A O 1
ATOM 662 N N . LEU A 1 82 ? 9.545 10.454 -12.445 1.00 81.06 82 LEU A N 1
ATOM 663 C CA . LEU A 1 82 ? 10.247 10.364 -11.162 1.00 81.06 82 LEU A CA 1
ATOM 664 C C . LEU A 1 82 ? 11.431 9.389 -11.219 1.00 81.06 82 LEU A C 1
ATOM 666 O O . LEU A 1 82 ? 12.491 9.664 -10.654 1.00 81.06 82 LEU A O 1
ATOM 670 N N . LEU A 1 83 ? 11.275 8.264 -11.922 1.00 79.44 83 LEU A N 1
ATOM 671 C CA . LEU A 1 83 ? 12.350 7.293 -12.117 1.00 79.44 83 LEU A CA 1
ATOM 672 C C . LEU A 1 83 ? 13.441 7.836 -13.052 1.00 79.44 83 LEU A C 1
ATOM 674 O O . LEU A 1 83 ? 14.623 7.704 -12.738 1.00 79.44 83 LEU A O 1
ATOM 678 N N . ALA A 1 84 ? 13.071 8.515 -14.142 1.00 78.25 84 ALA A N 1
ATOM 679 C CA . ALA A 1 84 ? 14.026 9.112 -15.080 1.00 78.25 84 ALA A CA 1
ATOM 680 C C . ALA A 1 84 ? 14.882 10.222 -14.438 1.00 78.25 84 ALA A C 1
ATOM 682 O O . ALA A 1 84 ? 16.091 10.285 -14.661 1.00 78.25 84 ALA A O 1
ATOM 683 N N . GLN A 1 85 ? 14.286 11.060 -13.582 1.00 71.62 85 GLN A N 1
ATOM 684 C CA . GLN A 1 85 ? 15.005 12.106 -12.838 1.00 71.62 85 GLN A CA 1
ATOM 685 C C . GLN A 1 85 ? 16.082 11.546 -11.900 1.00 71.62 85 GLN A C 1
ATOM 687 O O . GLN A 1 85 ? 17.077 12.220 -11.633 1.00 71.62 85 GLN A O 1
ATOM 692 N N . LYS A 1 86 ? 15.895 10.323 -11.390 1.00 58.25 86 LYS A N 1
ATOM 693 C CA . LYS A 1 86 ? 16.859 9.677 -10.495 1.00 58.25 86 LYS A CA 1
ATOM 694 C C . LYS A 1 86 ? 18.058 9.119 -11.259 1.00 58.25 86 LYS A C 1
ATOM 696 O O . LYS A 1 86 ? 19.181 9.280 -10.791 1.00 58.25 86 LYS A O 1
ATOM 701 N N . THR A 1 87 ? 17.836 8.550 -12.443 1.00 58.00 87 THR A N 1
ATOM 702 C CA . THR A 1 87 ? 18.917 8.085 -13.327 1.00 58.00 87 THR A CA 1
ATOM 703 C C . THR A 1 87 ? 19.810 9.243 -13.777 1.00 58.00 87 THR A C 1
ATOM 705 O O . THR A 1 87 ? 21.024 9.101 -13.806 1.00 58.00 87 THR A O 1
ATOM 708 N N . ALA A 1 88 ? 19.235 10.424 -14.022 1.00 56.19 88 ALA A N 1
ATOM 709 C CA . ALA A 1 88 ? 19.989 11.627 -14.385 1.00 56.19 88 ALA A CA 1
ATOM 710 C C . ALA A 1 88 ? 20.783 12.268 -13.220 1.00 56.19 88 ALA A C 1
ATOM 712 O O . ALA A 1 88 ? 21.535 13.213 -13.445 1.00 56.19 88 ALA A O 1
ATOM 713 N N . ARG A 1 89 ? 20.606 11.801 -11.973 1.00 52.06 89 ARG A N 1
ATOM 714 C CA . ARG A 1 89 ? 21.219 12.381 -10.760 1.00 52.06 89 ARG A CA 1
ATOM 715 C C . ARG A 1 89 ? 22.310 11.528 -10.109 1.00 52.06 89 ARG A C 1
ATOM 717 O O . ARG A 1 89 ? 22.865 11.972 -9.106 1.00 52.06 89 ARG A O 1
ATOM 724 N N . MET A 1 90 ? 22.625 10.344 -10.633 1.00 44.88 90 MET A N 1
ATOM 725 C CA . MET A 1 90 ? 23.827 9.605 -10.229 1.00 44.88 90 MET A CA 1
ATOM 726 C C . MET A 1 90 ? 24.995 10.047 -11.121 1.00 44.88 90 MET A C 1
ATOM 728 O O . MET A 1 90 ? 25.001 9.669 -12.289 1.00 44.88 90 MET A O 1
ATOM 732 N N . PRO A 1 91 ? 25.965 10.847 -10.634 1.00 46.03 91 PRO A N 1
ATOM 733 C CA . PRO A 1 91 ? 27.229 10.980 -11.344 1.00 46.03 91 PRO A CA 1
ATOM 734 C C . PRO A 1 91 ? 27.925 9.614 -11.357 1.00 46.03 91 PRO A C 1
ATOM 736 O O . PRO A 1 91 ? 27.884 8.898 -10.352 1.00 46.03 91 PRO A O 1
ATOM 739 N N . ASP A 1 92 ? 28.542 9.263 -12.486 1.00 50.69 92 ASP A N 1
ATOM 740 C CA . ASP A 1 92 ? 29.459 8.129 -12.586 1.00 50.69 92 ASP A CA 1
ATOM 741 C C . ASP A 1 92 ? 30.504 8.248 -11.471 1.00 50.69 92 ASP A C 1
ATOM 743 O O . ASP A 1 92 ? 31.387 9.106 -11.506 1.00 50.69 92 ASP A O 1
ATOM 747 N N . VAL A 1 93 ? 30.387 7.409 -10.441 1.00 53.44 93 VAL A N 1
ATOM 748 C CA . VAL A 1 93 ? 31.464 7.228 -9.470 1.00 53.44 93 VAL A CA 1
ATOM 749 C C . VAL A 1 93 ? 32.450 6.274 -10.122 1.00 53.44 93 VAL A C 1
ATOM 751 O O . VAL A 1 93 ? 32.387 5.058 -9.945 1.00 53.44 93 VAL A O 1
ATOM 754 N N . THR A 1 94 ? 33.340 6.833 -10.935 1.00 48.69 94 THR A N 1
ATOM 755 C CA . THR A 1 94 ? 34.539 6.142 -11.392 1.00 48.69 94 THR A CA 1
ATOM 756 C C . THR A 1 94 ? 35.431 5.941 -10.172 1.00 48.69 94 THR A C 1
ATOM 758 O O . THR A 1 94 ? 36.001 6.894 -9.645 1.00 48.69 94 THR A O 1
ATOM 761 N N . TYR A 1 95 ? 35.526 4.705 -9.687 1.00 48.78 95 TYR A N 1
ATOM 762 C CA . TYR A 1 95 ? 36.600 4.327 -8.776 1.00 48.78 95 TYR A CA 1
ATOM 763 C C . TYR A 1 95 ? 37.901 4.325 -9.588 1.00 48.78 95 TYR A C 1
ATOM 765 O O . TYR A 1 95 ? 38.093 3.463 -10.445 1.00 48.78 95 TYR A O 1
ATOM 773 N N . SER A 1 96 ? 38.732 5.344 -9.366 1.00 56.50 96 SER A N 1
ATOM 774 C CA . SER A 1 96 ? 40.134 5.415 -9.797 1.00 56.50 96 SER A CA 1
ATOM 775 C C . SER A 1 96 ? 41.048 4.741 -8.787 1.00 56.50 96 SER A C 1
ATOM 777 O O . SER A 1 96 ? 40.830 5.008 -7.581 1.00 56.50 96 SER A O 1
#

pLDDT: mean 88.33, std 14.13, range [44.88, 97.69]

Foldseek 3Di:
DDDVQLLVLLLLVCVVVPDPVNPDDPLVSVVSSLVSSLVCLVVLARAGNVGRVDGPSPPPDPVNSVVVNVVSVVCNVCVVVVVVVVVVPDDPPPDD

Sequence (96 aa):
MVKSYYAKTALLWLCEETPKDDWTTVSKSVIKLLDFLEQAVDTGNLPCYFWSEVNLLRLTSQGDREVMKKALHDIRQNLNTLLAQKTARMPDVTYS